Protein AF-A0A1F3FHH4-F1 (afdb_monomer_lite)

Structure (mmCIF, N/CA/C/O backbone):
data_AF-A0A1F3FHH4-F1
#
_entry.id   AF-A0A1F3FHH4-F1
#
loop_
_atom_site.group_PDB
_atom_site.id
_atom_site.type_symbol
_atom_site.label_atom_id
_atom_site.label_alt_id
_atom_site.label_comp_id
_atom_site.label_asym_id
_atom_site.label_entity_id
_atom_site.label_seq_id
_atom_site.pdbx_PDB_ins_code
_atom_site.Cartn_x
_atom_site.Cartn_y
_atom_site.Cartn_z
_atom_site.occupancy
_atom_site.B_iso_or_equiv
_atom_site.auth_seq_id
_atom_site.auth_comp_id
_atom_site.auth_asym_id
_atom_site.auth_atom_id
_atom_site.pdbx_PDB_model_num
ATOM 1 N N . MET A 1 1 ? -31.889 24.848 16.448 1.00 38.81 1 MET A N 1
ATOM 2 C CA . MET A 1 1 ? -31.444 23.439 16.471 1.00 38.81 1 MET A CA 1
ATOM 3 C C . MET A 1 1 ? -31.565 22.992 15.022 1.00 38.81 1 MET A C 1
ATOM 5 O O . MET A 1 1 ? -32.662 23.072 14.513 1.00 38.81 1 MET A O 1
ATOM 9 N N . GLU A 1 2 ? -30.527 22.763 14.228 1.00 38.28 2 GLU A N 1
ATOM 10 C CA . GLU A 1 2 ? -29.267 22.077 14.493 1.00 38.28 2 GLU A CA 1
ATOM 11 C C . GLU A 1 2 ? -28.132 22.680 13.645 1.00 38.28 2 GLU A C 1
ATOM 13 O O . GLU A 1 2 ? -28.322 23.125 12.514 1.00 38.28 2 GLU A O 1
ATOM 18 N N . HIS A 1 3 ? -26.943 22.721 14.239 1.00 38.72 3 HIS A N 1
ATOM 19 C CA . HIS A 1 3 ? -25.708 23.183 13.621 1.00 38.72 3 HIS A CA 1
ATOM 20 C C . HIS A 1 3 ? -25.046 22.061 12.803 1.00 38.72 3 HIS A C 1
ATOM 2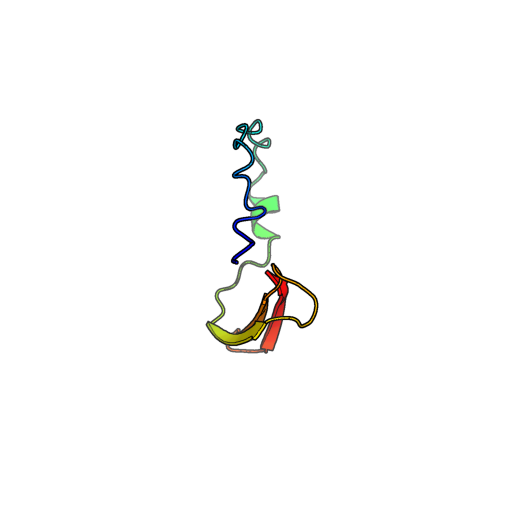2 O O . HIS A 1 3 ? -25.120 20.895 13.183 1.00 38.72 3 HIS A O 1
ATOM 28 N N . THR A 1 4 ? -24.229 22.469 11.821 1.00 38.75 4 THR A N 1
ATOM 29 C CA . THR A 1 4 ? -23.034 21.763 11.292 1.00 38.75 4 THR A CA 1
ATOM 30 C C . THR A 1 4 ? -23.165 21.109 9.909 1.00 38.75 4 THR A C 1
ATOM 32 O O . THR A 1 4 ? -23.181 19.893 9.767 1.00 38.75 4 THR A O 1
ATOM 35 N N . LYS A 1 5 ? -23.037 21.925 8.855 1.00 48.25 5 LYS A N 1
ATOM 36 C CA . LYS A 1 5 ? -22.320 21.522 7.629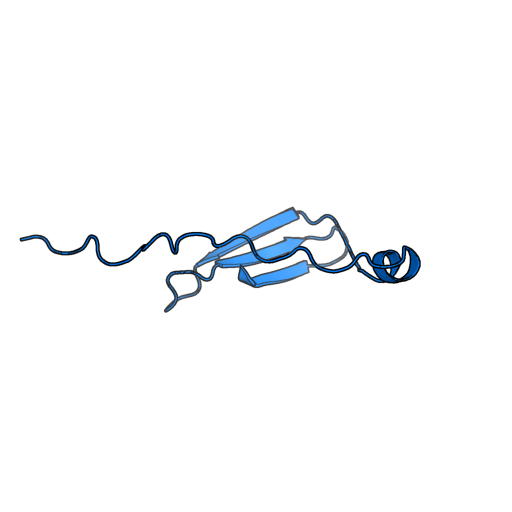 1.00 48.25 5 LYS A CA 1
ATOM 37 C C . LYS A 1 5 ? -21.079 22.406 7.468 1.00 48.25 5 LYS A C 1
ATOM 39 O O . LYS A 1 5 ? -20.926 23.143 6.503 1.00 48.25 5 LYS A O 1
ATOM 44 N N . VAL A 1 6 ? -20.233 22.399 8.499 1.00 49.03 6 VAL A N 1
ATOM 45 C CA . VAL A 1 6 ? -18.956 23.118 8.520 1.00 49.03 6 VAL A CA 1
ATOM 46 C C . VAL A 1 6 ? -17.899 22.250 7.838 1.00 49.03 6 VAL A C 1
ATOM 48 O O . VAL A 1 6 ? -17.656 21.112 8.239 1.00 49.03 6 VAL A O 1
ATOM 51 N N . THR A 1 7 ? -17.272 22.846 6.821 1.00 40.19 7 THR A N 1
ATOM 52 C CA . THR A 1 7 ? -15.948 22.532 6.258 1.00 40.19 7 THR A CA 1
ATOM 53 C C . THR A 1 7 ? -15.761 21.158 5.620 1.00 40.19 7 THR A C 1
ATOM 55 O O . THR A 1 7 ? -15.135 20.268 6.186 1.00 40.19 7 THR A O 1
ATOM 58 N N . ASN A 1 8 ? -16.162 21.041 4.360 1.00 45.00 8 ASN A N 1
ATOM 59 C CA . ASN A 1 8 ? -15.267 20.424 3.386 1.00 45.00 8 ASN A CA 1
ATOM 60 C C . ASN A 1 8 ? -15.282 21.317 2.150 1.00 45.00 8 ASN A C 1
ATOM 62 O O . ASN A 1 8 ? -15.985 21.046 1.179 1.00 45.00 8 ASN A O 1
ATOM 66 N N . SER A 1 9 ? -14.600 22.459 2.263 1.00 47.19 9 SER A N 1
ATOM 67 C CA . SER A 1 9 ? -14.284 23.286 1.108 1.00 47.19 9 SER A CA 1
ATOM 68 C C . SER A 1 9 ? -13.498 22.401 0.155 1.00 47.19 9 SER A C 1
ATOM 70 O O . SER A 1 9 ? -12.398 21.960 0.476 1.00 47.19 9 SER A O 1
ATOM 72 N N . ILE A 1 10 ? -14.117 22.076 -0.972 1.00 57.91 10 ILE A N 1
ATOM 73 C CA . ILE A 1 10 ? -13.407 21.632 -2.158 1.00 57.91 10 ILE A CA 1
ATOM 74 C C . ILE A 1 10 ? -12.464 22.777 -2.523 1.00 57.91 10 ILE A C 1
ATOM 76 O O . ILE A 1 10 ? -12.875 23.775 -3.103 1.00 57.91 10 ILE A O 1
ATOM 80 N N . GLU A 1 11 ? -11.222 22.707 -2.051 1.00 60.59 11 GLU A N 1
ATOM 81 C CA . GLU A 1 11 ? -10.175 23.580 -2.560 1.00 60.59 11 GLU A CA 1
ATOM 82 C C . GLU A 1 11 ? -10.166 23.389 -4.078 1.00 60.59 11 GLU A C 1
ATOM 84 O O . GLU A 1 11 ? -10.057 22.259 -4.559 1.00 60.59 11 GLU A O 1
ATOM 89 N N . GLU A 1 12 ? -10.399 24.469 -4.826 1.00 61.38 12 GLU A N 1
ATOM 90 C CA . GLU A 1 12 ? -10.322 24.454 -6.283 1.00 61.38 12 GLU A CA 1
ATOM 91 C C . GLU A 1 12 ? -8.973 23.850 -6.671 1.00 61.38 12 GLU A C 1
ATOM 93 O O . GLU A 1 12 ? -7.917 24.425 -6.394 1.00 61.38 12 GLU A O 1
ATOM 98 N N . TYR A 1 13 ? -9.007 22.658 -7.265 1.00 66.50 13 TYR A N 1
ATOM 99 C CA . TYR A 1 13 ? -7.807 21.976 -7.719 1.00 66.50 13 TYR A CA 1
ATOM 100 C C . TYR A 1 13 ? -7.179 22.813 -8.834 1.00 66.50 13 TYR A C 1
ATOM 102 O O . TYR A 1 13 ? -7.607 22.768 -9.987 1.00 66.50 13 TYR A O 1
ATOM 110 N N . LYS A 1 14 ? -6.174 23.617 -8.481 1.00 74.25 14 LYS A N 1
ATOM 111 C CA . LYS A 1 14 ? -5.309 24.283 -9.452 1.00 74.25 14 LYS A CA 1
ATOM 112 C C . LYS A 1 14 ? -4.370 23.217 -10.012 1.00 74.25 14 LYS A C 1
ATOM 114 O O . LYS A 1 14 ? -3.572 22.684 -9.236 1.00 74.25 14 LYS A O 1
ATOM 119 N N . PRO A 1 15 ? -4.449 22.881 -11.311 1.00 71.44 15 PRO A N 1
ATOM 120 C CA . PRO A 1 15 ? -3.544 21.906 -11.890 1.00 71.44 15 PRO A CA 1
ATOM 121 C C . PRO A 1 15 ? -2.118 22.431 -11.746 1.00 71.44 15 PRO A C 1
ATOM 123 O O . PRO A 1 15 ? -1.752 23.476 -12.283 1.00 71.44 15 PRO A O 1
ATOM 126 N N . ILE A 1 16 ? -1.332 21.714 -10.954 1.00 81.44 16 ILE A N 1
ATOM 127 C CA . ILE A 1 16 ? 0.098 21.946 -10.822 1.00 81.44 16 ILE A CA 1
ATOM 128 C C . ILE A 1 16 ? 0.787 21.510 -12.113 1.00 81.44 16 ILE A C 1
ATOM 130 O O . ILE A 1 16 ? 0.412 20.505 -12.719 1.00 81.44 16 ILE A O 1
ATOM 134 N N . THR A 1 17 ? 1.804 22.266 -12.526 1.00 87.19 17 THR A N 1
ATOM 135 C CA . THR A 1 17 ? 2.676 21.882 -13.638 1.00 87.19 17 THR A CA 1
ATOM 136 C C . THR A 1 17 ? 3.196 20.465 -13.412 1.00 87.19 17 THR A C 1
ATOM 138 O O . THR A 1 17 ? 3.650 20.135 -12.312 1.00 87.19 17 THR A O 1
ATOM 141 N N . ALA A 1 18 ? 3.114 19.628 -14.449 1.00 87.75 18 ALA A N 1
ATOM 142 C CA . ALA A 1 18 ? 3.628 18.267 -14.397 1.00 87.75 18 ALA A CA 1
ATOM 143 C C . ALA A 1 18 ? 5.112 18.275 -14.002 1.00 87.75 18 ALA A C 1
ATOM 145 O O . ALA A 1 18 ? 5.881 19.141 -14.424 1.00 87.75 18 ALA A O 1
ATOM 146 N N . LYS A 1 19 ? 5.510 17.305 -13.175 1.00 87.50 19 LYS A N 1
ATOM 147 C CA . LYS A 1 19 ? 6.925 17.103 -12.853 1.00 87.50 19 LYS A CA 1
ATOM 148 C C . LYS A 1 19 ? 7.685 16.731 -14.128 1.00 87.50 19 LYS A C 1
ATOM 150 O O . LYS A 1 19 ? 7.106 16.163 -15.051 1.00 87.50 19 LYS A O 1
ATOM 155 N N . ALA A 1 20 ? 8.976 17.053 -14.162 1.00 92.81 20 ALA A N 1
ATOM 156 C CA . ALA A 1 20 ? 9.850 16.602 -15.237 1.00 92.81 20 ALA A CA 1
ATOM 157 C C . ALA A 1 20 ? 9.866 15.065 -15.315 1.00 92.81 20 ALA A C 1
ATOM 159 O O . ALA A 1 20 ? 9.679 14.388 -14.299 1.00 92.81 20 ALA A O 1
ATOM 160 N N . ASN A 1 21 ? 10.100 14.537 -16.518 1.00 93.81 21 ASN A N 1
ATOM 161 C CA . ASN A 1 21 ? 10.288 13.104 -16.718 1.00 93.81 21 ASN A CA 1
ATOM 162 C C . ASN A 1 21 ? 11.501 12.613 -15.918 1.00 93.81 21 ASN A C 1
ATOM 164 O O . ASN A 1 21 ? 12.469 13.350 -15.728 1.00 93.81 21 ASN A O 1
ATOM 168 N N . ILE A 1 22 ? 11.424 11.365 -15.464 1.00 94.38 22 ILE A N 1
ATOM 169 C CA . ILE A 1 22 ? 12.532 10.655 -14.828 1.00 94.38 22 ILE A CA 1
ATOM 170 C C . ILE A 1 22 ? 13.011 9.541 -15.755 1.00 94.38 22 ILE A C 1
ATOM 172 O O . ILE A 1 22 ? 12.223 9.008 -16.538 1.00 94.38 22 ILE A O 1
ATOM 176 N N . GLU A 1 23 ? 14.286 9.189 -15.640 1.00 97.06 23 GLU A N 1
ATOM 177 C CA . GLU A 1 23 ? 14.861 8.047 -16.349 1.00 97.06 23 GLU A CA 1
ATOM 178 C C . GLU A 1 23 ? 14.318 6.724 -15.795 1.00 97.06 23 GLU A C 1
ATOM 180 O O . GLU A 1 23 ? 13.902 6.630 -14.632 1.00 97.06 23 GLU A O 1
ATOM 185 N N . PHE A 1 24 ? 14.339 5.685 -16.628 1.00 94.38 24 PHE A N 1
ATOM 186 C CA . PHE A 1 24 ? 13.779 4.378 -16.290 1.00 94.38 24 PHE A CA 1
ATOM 187 C C . PHE A 1 24 ? 14.479 3.737 -15.083 1.00 94.38 24 PHE A C 1
ATOM 189 O O . PHE A 1 24 ? 13.815 3.241 -14.177 1.00 94.38 24 PHE A O 1
ATOM 196 N N . GLU A 1 25 ? 15.800 3.864 -14.982 1.00 95.38 25 GLU A N 1
ATOM 197 C CA . GLU A 1 25 ? 16.596 3.331 -13.872 1.00 95.38 25 GLU A CA 1
ATOM 198 C C . GLU A 1 25 ? 16.232 3.977 -12.528 1.00 95.38 25 GLU A C 1
ATOM 200 O O . GLU A 1 25 ? 16.386 3.365 -11.473 1.00 95.38 25 GLU A O 1
ATOM 205 N N . THR A 1 26 ? 15.732 5.218 -12.545 1.00 94.25 26 THR A N 1
ATOM 206 C CA . THR A 1 26 ? 15.235 5.880 -11.328 1.00 94.25 26 THR A CA 1
ATOM 207 C C . THR A 1 26 ? 13.877 5.318 -10.917 1.00 94.25 26 THR A C 1
ATOM 209 O O . THR A 1 26 ? 13.588 5.195 -9.729 1.00 94.25 26 THR A O 1
ATOM 212 N N . PHE A 1 27 ? 13.038 4.963 -11.890 1.00 92.62 27 PHE A N 1
ATOM 213 C CA . PHE A 1 27 ? 11.737 4.355 -11.636 1.00 92.62 27 PHE A CA 1
ATOM 214 C C . PHE A 1 27 ? 11.866 2.932 -11.070 1.00 92.62 27 PHE A C 1
ATOM 216 O O . PHE A 1 27 ? 11.144 2.588 -10.138 1.00 92.62 27 PHE A O 1
ATOM 223 N N . GLU A 1 28 ? 12.815 2.133 -11.563 1.00 94.06 28 GLU A N 1
ATOM 224 C CA . GLU A 1 28 ? 13.041 0.757 -11.087 1.00 94.06 28 GLU A CA 1
ATOM 225 C C . GLU A 1 28 ? 13.480 0.670 -9.618 1.00 94.06 28 GLU A C 1
ATOM 227 O O . GLU A 1 28 ? 13.255 -0.343 -8.962 1.00 94.06 28 GLU A O 1
ATOM 232 N N . GLN A 1 29 ? 14.076 1.733 -9.073 1.00 94.88 29 GLN A N 1
ATOM 233 C CA . GLN A 1 29 ? 14.468 1.793 -7.661 1.00 94.88 29 GLN A CA 1
ATOM 234 C C . GLN A 1 29 ? 13.267 1.915 -6.707 1.00 94.88 29 GLN A C 1
ATOM 236 O O . GLN A 1 29 ? 13.435 1.796 -5.491 1.00 94.88 29 GLN A O 1
ATOM 241 N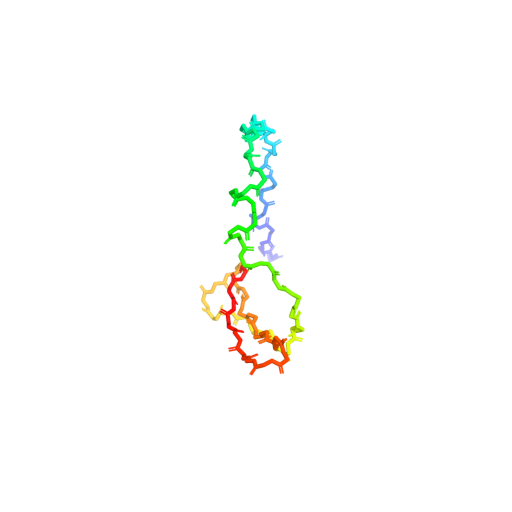 N . ILE A 1 30 ? 12.062 2.179 -7.224 1.00 92.94 30 ILE A N 1
ATOM 242 C CA . ILE A 1 30 ? 10.849 2.302 -6.417 1.00 92.94 30 ILE A CA 1
ATOM 243 C C . ILE A 1 30 ? 10.312 0.900 -6.095 1.00 92.94 30 ILE A C 1
ATOM 245 O O . ILE A 1 30 ? 9.864 0.173 -6.977 1.00 92.94 30 ILE A O 1
ATOM 249 N N . ASP A 1 31 ? 10.286 0.555 -4.806 1.00 89.56 31 ASP A N 1
ATOM 250 C CA . ASP A 1 31 ? 9.710 -0.700 -4.302 1.00 89.56 31 ASP A CA 1
ATOM 251 C C . ASP A 1 31 ? 8.166 -0.665 -4.351 1.00 89.56 31 ASP A C 1
ATOM 253 O O . ASP A 1 31 ? 7.488 -0.320 -3.376 1.00 89.56 31 ASP A O 1
ATOM 257 N N . LEU A 1 32 ? 7.602 -0.952 -5.531 1.00 90.75 32 LEU A N 1
ATOM 258 C CA . LEU A 1 32 ? 6.160 -1.057 -5.767 1.00 90.75 32 LEU A CA 1
ATOM 259 C C . LEU A 1 32 ? 5.698 -2.511 -5.653 1.00 90.75 32 LEU A C 1
ATOM 261 O O . LEU A 1 32 ? 6.010 -3.347 -6.498 1.00 90.75 32 LEU A O 1
ATOM 265 N N . ILE A 1 33 ? 4.876 -2.788 -4.643 1.00 89.38 33 ILE A N 1
ATOM 266 C CA . ILE A 1 33 ? 4.314 -4.118 -4.394 1.00 89.38 33 ILE A CA 1
ATOM 267 C C . ILE A 1 33 ? 2.790 -4.084 -4.310 1.00 89.38 33 ILE A C 1
ATOM 269 O O . ILE A 1 33 ? 2.183 -3.085 -3.919 1.00 89.38 33 ILE A O 1
ATOM 273 N N . VAL A 1 34 ? 2.164 -5.214 -4.634 1.00 91.44 34 VAL A N 1
ATOM 274 C CA . VAL A 1 34 ? 0.731 -5.428 -4.414 1.00 91.44 34 VAL A CA 1
ATOM 275 C C . VAL A 1 34 ? 0.541 -6.067 -3.042 1.00 91.44 34 VAL A C 1
ATOM 277 O O . VAL A 1 34 ? 1.140 -7.097 -2.745 1.00 91.44 34 VAL A O 1
ATOM 280 N N . ALA A 1 35 ? -0.306 -5.466 -2.208 1.00 93.12 35 ALA A N 1
ATOM 281 C CA . ALA A 1 35 ? -0.640 -5.980 -0.885 1.00 93.12 35 ALA A CA 1
ATOM 282 C C . ALA A 1 35 ? -2.156 -5.974 -0.666 1.00 93.12 35 ALA A C 1
ATOM 284 O O . ALA A 1 35 ? -2.879 -5.139 -1.213 1.00 93.12 35 ALA A O 1
ATOM 285 N N . THR A 1 36 ? -2.638 -6.897 0.163 1.00 94.38 36 THR A N 1
ATOM 286 C CA . THR A 1 36 ? -4.055 -6.994 0.532 1.00 94.38 36 THR A CA 1
ATOM 287 C C . THR A 1 36 ? -4.303 -6.251 1.836 1.00 94.38 36 THR A C 1
ATOM 289 O O . THR A 1 36 ? -3.630 -6.507 2.833 1.00 94.38 36 THR A O 1
ATOM 292 N N . ILE A 1 37 ? -5.290 -5.356 1.868 1.00 94.38 37 ILE A N 1
ATOM 293 C CA . ILE A 1 37 ? -5.721 -4.718 3.118 1.00 94.38 37 ILE A CA 1
ATOM 294 C C . ILE A 1 37 ? -6.444 -5.761 3.977 1.00 94.38 37 ILE A C 1
ATOM 296 O O . ILE A 1 37 ? -7.447 -6.328 3.551 1.00 94.38 37 ILE A O 1
ATOM 300 N N . THR A 1 38 ? -5.948 -6.004 5.189 1.00 93.81 38 THR A N 1
ATOM 301 C CA . THR A 1 38 ? -6.529 -6.971 6.135 1.00 93.81 38 THR A CA 1
ATOM 302 C C . THR A 1 38 ? -7.345 -6.314 7.238 1.00 93.81 38 THR A C 1
ATOM 304 O O . THR A 1 38 ? -8.269 -6.929 7.763 1.00 93.81 38 THR A O 1
ATOM 307 N N . SER A 1 39 ? -7.031 -5.070 7.603 1.00 91.44 39 SER A N 1
ATOM 308 C CA . SER A 1 39 ? -7.787 -4.320 8.606 1.00 91.44 39 SER A CA 1
ATOM 309 C C . SER A 1 39 ? -7.671 -2.820 8.381 1.00 91.44 39 SER A C 1
ATOM 311 O O . SER A 1 39 ? -6.648 -2.328 7.901 1.00 91.44 39 SER A O 1
ATOM 313 N N . THR A 1 40 ? -8.723 -2.097 8.755 1.00 91.50 40 THR A N 1
ATOM 314 C CA . THR A 1 40 ? -8.782 -0.638 8.689 1.00 91.50 40 THR A CA 1
ATOM 315 C C . THR A 1 40 ? -9.338 -0.092 9.998 1.00 91.50 40 THR A C 1
ATOM 317 O O . THR A 1 40 ? -10.445 -0.457 10.393 1.00 91.50 40 THR A O 1
ATOM 320 N N . GLU A 1 41 ? -8.610 0.806 10.656 1.00 88.38 41 GLU A N 1
ATOM 321 C CA . GLU A 1 41 ? -9.042 1.450 11.898 1.00 88.38 41 GLU A CA 1
ATOM 322 C C . GLU A 1 41 ? -9.022 2.972 11.746 1.00 88.38 41 GLU A C 1
ATOM 324 O O . GLU A 1 41 ? -8.080 3.559 11.208 1.00 88.38 41 GLU A O 1
ATOM 329 N N . LYS A 1 42 ? -10.058 3.642 12.256 1.00 86.69 42 LYS A N 1
ATOM 330 C CA . LYS A 1 42 ? -10.074 5.101 12.324 1.00 86.69 42 LYS A CA 1
ATOM 331 C C . LYS A 1 42 ? -9.192 5.568 13.472 1.00 86.69 42 LYS A C 1
ATOM 333 O O . LYS A 1 42 ? -9.457 5.249 14.628 1.00 86.69 42 LYS A O 1
ATOM 338 N N . VAL A 1 43 ? -8.189 6.388 13.168 1.00 82.44 43 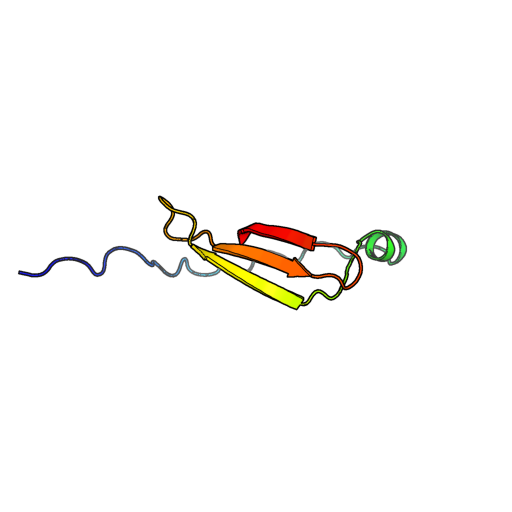VAL A N 1
ATOM 339 C CA . VAL A 1 43 ? -7.299 6.914 14.204 1.00 82.44 43 VAL A CA 1
ATOM 340 C C . VAL A 1 43 ? -8.077 7.898 15.075 1.00 82.44 43 VAL A C 1
ATOM 342 O O . VAL A 1 43 ? -8.574 8.926 14.600 1.00 82.44 43 VAL A O 1
ATOM 345 N N . ALA A 1 44 ? -8.195 7.577 16.364 1.00 79.75 44 ALA A N 1
ATOM 346 C CA . ALA A 1 44 ? -8.857 8.439 17.332 1.00 79.75 44 ALA A CA 1
ATOM 347 C C . ALA A 1 44 ? -8.228 9.842 17.323 1.00 79.75 44 ALA A C 1
ATOM 349 O O . ALA A 1 44 ? -7.018 9.997 17.182 1.00 79.75 44 ALA A O 1
ATOM 350 N N . LYS A 1 45 ? -9.062 10.873 17.509 1.00 79.12 45 LYS A N 1
ATOM 351 C CA . LYS A 1 45 ? -8.673 12.300 17.513 1.00 79.12 45 LYS A CA 1
ATOM 352 C C . LYS A 1 45 ? -8.293 12.889 16.148 1.00 79.12 45 LYS A C 1
ATOM 354 O O . LYS A 1 45 ? -7.890 14.047 16.088 1.00 79.12 45 LYS A O 1
ATOM 359 N N . THR A 1 46 ? -8.505 12.164 15.048 1.00 75.19 46 THR A N 1
ATOM 360 C CA . THR A 1 46 ? -8.353 12.703 13.689 1.00 75.19 46 THR A CA 1
ATOM 361 C C . THR A 1 46 ? -9.617 12.438 12.865 1.00 75.19 46 THR A C 1
ATOM 363 O O . THR A 1 46 ? -10.293 11.422 13.028 1.00 75.19 46 THR A O 1
ATOM 366 N N . LYS A 1 47 ? -9.967 13.372 11.975 1.00 69.88 47 LYS A N 1
ATOM 367 C CA . LYS A 1 47 ? -11.114 13.210 11.065 1.00 69.88 47 LYS A CA 1
ATOM 368 C C . LYS A 1 47 ? -10.727 12.607 9.711 1.00 69.88 47 LYS A C 1
ATOM 370 O O . LYS A 1 47 ? -11.624 12.160 9.008 1.00 69.88 47 LYS A O 1
ATOM 375 N N . LYS A 1 48 ? -9.435 12.626 9.359 1.00 79.94 48 LYS A N 1
ATOM 376 C CA . LYS A 1 48 ? -8.936 12.318 8.009 1.00 79.94 48 LYS A CA 1
ATOM 377 C C . LYS A 1 48 ? -7.975 11.127 7.943 1.00 79.94 48 LYS A C 1
ATOM 379 O O . LYS A 1 48 ? -7.826 10.597 6.857 1.00 79.94 48 LYS A O 1
ATOM 384 N N . LEU A 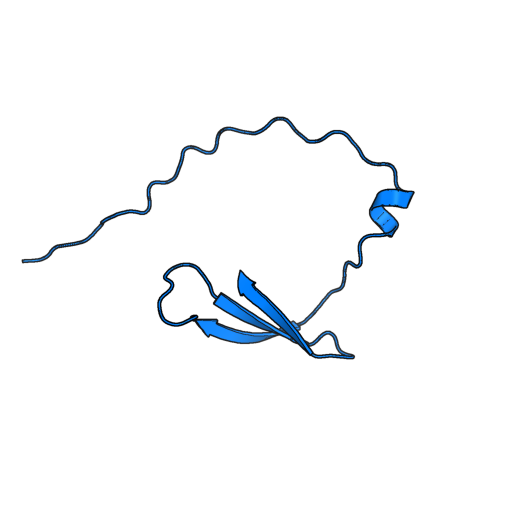1 49 ? -7.377 10.698 9.062 1.00 83.62 49 LEU A N 1
ATOM 385 C CA . LEU A 1 49 ? -6.427 9.581 9.061 1.00 83.62 49 LEU A CA 1
ATOM 386 C C . LEU A 1 49 ? -7.122 8.237 9.293 1.00 83.62 49 LEU A C 1
ATOM 388 O O . LEU A 1 49 ? -7.839 8.055 10.288 1.00 83.62 49 LEU A O 1
ATOM 392 N N . LEU A 1 50 ? -6.833 7.282 8.411 1.00 89.50 50 LEU A N 1
ATOM 393 C CA . LEU A 1 50 ? -7.156 5.865 8.576 1.00 89.50 50 LEU A CA 1
ATOM 394 C C . LEU A 1 50 ? -5.857 5.071 8.685 1.00 89.50 50 LEU A C 1
ATOM 396 O O . LEU A 1 50 ? -4.917 5.285 7.924 1.00 89.50 50 LEU A O 1
ATOM 400 N N . LYS A 1 51 ? -5.813 4.141 9.634 1.00 90.31 51 LYS A N 1
ATOM 401 C CA . LYS A 1 51 ? -4.739 3.163 9.769 1.00 90.31 51 LYS A CA 1
ATOM 402 C C . LYS A 1 51 ? -5.120 1.923 8.971 1.00 90.31 51 LYS A C 1
ATOM 404 O O . LYS A 1 51 ? -6.142 1.305 9.263 1.00 90.31 51 LYS A O 1
ATOM 409 N N . LEU A 1 52 ? -4.303 1.559 7.993 1.00 93.44 52 LEU A N 1
ATOM 410 C CA . LEU A 1 52 ? -4.484 0.389 7.142 1.00 93.44 52 LEU A CA 1
ATOM 411 C C . LEU A 1 52 ? -3.411 -0.643 7.481 1.00 93.44 52 LEU A C 1
ATOM 413 O O . LEU A 1 52 ? -2.218 -0.344 7.429 1.00 93.44 52 LEU A O 1
ATOM 417 N N . THR A 1 53 ? -3.833 -1.858 7.809 1.00 93.69 53 THR A N 1
ATOM 418 C CA . THR A 1 53 ? -2.941 -3.013 7.924 1.00 93.69 53 THR A CA 1
ATOM 419 C C . THR A 1 53 ? -2.953 -3.759 6.597 1.00 93.69 53 THR A C 1
ATOM 421 O O . THR A 1 53 ? -4.013 -4.144 6.102 1.00 93.69 53 THR A O 1
ATOM 424 N N . LEU A 1 54 ? -1.775 -3.949 6.021 1.00 93.62 54 LEU A N 1
ATOM 425 C CA . LEU A 1 54 ? -1.537 -4.564 4.723 1.00 93.62 54 LEU A CA 1
ATOM 426 C C . LEU A 1 54 ? -0.820 -5.894 4.925 1.00 93.62 54 LEU A C 1
ATOM 428 O O . LEU A 1 54 ? 0.131 -5.963 5.693 1.00 93.62 54 LEU A O 1
ATOM 432 N N . ASN A 1 55 ? -1.241 -6.928 4.210 1.00 93.75 55 ASN A N 1
ATOM 433 C CA . ASN A 1 55 ? -0.540 -8.201 4.107 1.00 93.75 55 ASN A CA 1
ATOM 434 C C . ASN A 1 55 ? 0.071 -8.311 2.704 1.00 93.75 55 ASN A C 1
ATOM 436 O O . ASN A 1 55 ? -0.649 -8.257 1.705 1.00 93.75 55 ASN A O 1
ATOM 440 N N . THR A 1 56 ? 1.394 -8.434 2.640 1.00 90.62 56 THR A N 1
ATOM 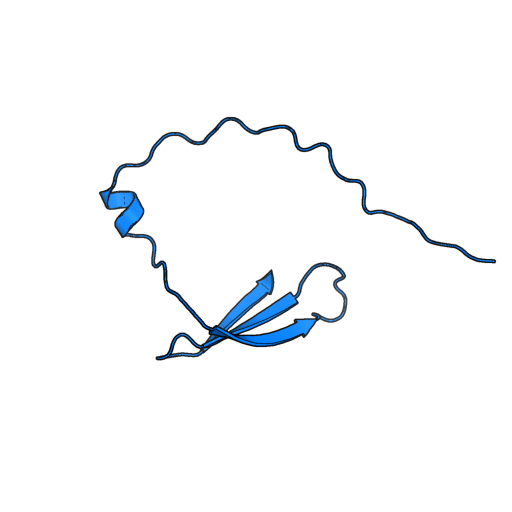441 C CA . THR A 1 56 ? 2.175 -8.521 1.393 1.00 90.62 56 THR A CA 1
ATOM 442 C C . THR A 1 56 ? 2.344 -9.965 0.900 1.00 90.62 56 THR A C 1
ATOM 444 O O . THR A 1 56 ? 2.992 -10.204 -0.112 1.00 90.62 56 THR A O 1
ATOM 447 N N . GLY A 1 57 ? 1.799 -10.949 1.621 1.00 88.06 57 GLY A N 1
ATOM 448 C CA . GLY A 1 57 ? 2.026 -12.384 1.432 1.00 88.06 57 GLY A CA 1
ATOM 449 C C . GLY A 1 57 ? 3.261 -12.910 2.171 1.00 88.06 57 GLY A C 1
ATOM 450 O O . GLY A 1 57 ? 3.308 -14.092 2.503 1.00 88.06 57 GLY A O 1
ATOM 451 N N . LEU A 1 58 ? 4.225 -12.036 2.477 1.00 89.56 58 LEU A N 1
ATOM 452 C CA . LEU A 1 58 ? 5.458 -12.363 3.206 1.00 89.56 58 LEU A CA 1
ATOM 453 C C . LEU A 1 58 ? 5.494 -11.714 4.593 1.00 89.56 58 LEU A C 1
ATOM 455 O O . LEU A 1 58 ? 5.972 -12.308 5.557 1.00 89.56 58 LEU A O 1
ATOM 459 N N . ASP A 1 59 ? 4.970 -10.496 4.693 1.00 91.12 59 ASP A N 1
ATOM 460 C CA . ASP A 1 59 ? 5.010 -9.663 5.883 1.00 91.12 59 ASP A CA 1
ATOM 461 C C . ASP A 1 59 ? 3.729 -8.825 6.033 1.00 91.12 59 ASP A C 1
ATOM 463 O O . ASP A 1 59 ? 2.836 -8.815 5.179 1.00 91.12 59 ASP A O 1
ATOM 467 N N . SER A 1 60 ? 3.613 -8.149 7.176 1.00 92.31 60 SER A N 1
ATOM 468 C CA . SER A 1 60 ? 2.507 -7.244 7.476 1.00 92.31 60 SER A CA 1
ATOM 469 C C . SER A 1 60 ? 3.040 -5.830 7.660 1.00 92.31 60 SER A C 1
ATOM 471 O O . SER A 1 60 ? 3.957 -5.608 8.453 1.00 92.31 60 SER A O 1
ATOM 473 N N . ARG A 1 61 ? 2.459 -4.865 6.944 1.00 93.06 61 ARG A N 1
ATOM 474 C CA . ARG A 1 61 ? 2.853 -3.449 6.977 1.00 93.06 61 ARG A CA 1
ATOM 475 C C . ARG A 1 61 ? 1.690 -2.576 7.411 1.00 93.06 61 ARG A C 1
ATOM 477 O O . ARG A 1 61 ? 0.532 -2.892 7.157 1.00 93.06 61 ARG A O 1
ATOM 484 N N . ILE A 1 62 ? 1.999 -1.457 8.058 1.00 92.69 62 ILE A N 1
ATOM 485 C CA . ILE A 1 62 ? 0.997 -0.482 8.494 1.00 92.69 62 ILE A CA 1
ATOM 486 C C . ILE A 1 62 ? 1.217 0.814 7.722 1.00 92.69 62 ILE A C 1
ATOM 488 O O . ILE A 1 62 ? 2.309 1.377 7.751 1.00 92.69 62 ILE A O 1
ATOM 492 N N . LEU A 1 63 ? 0.162 1.289 7.065 1.00 90.44 63 LEU A N 1
ATOM 493 C CA . LEU A 1 63 ? 0.123 2.555 6.341 1.00 90.44 63 LEU A CA 1
ATOM 494 C C . LEU A 1 63 ? -0.929 3.473 6.973 1.00 90.44 63 LEU A C 1
ATOM 496 O O . LEU A 1 63 ? -1.956 3.005 7.464 1.00 90.44 63 LEU A O 1
ATOM 500 N N . PHE A 1 64 ? -0.691 4.781 6.927 1.00 87.50 64 PHE A N 1
ATOM 501 C CA . PHE A 1 64 ? -1.697 5.786 7.252 1.00 87.50 64 PHE A CA 1
ATOM 502 C C . PHE A 1 64 ? -2.083 6.530 5.975 1.00 87.50 64 PHE A C 1
ATOM 504 O O . PHE A 1 64 ? -1.199 7.028 5.278 1.00 87.50 64 PHE A O 1
ATOM 511 N N . SER A 1 65 ? -3.380 6.566 5.666 1.00 82.88 65 SER A N 1
ATOM 512 C CA . SER A 1 65 ? -3.936 7.385 4.579 1.00 82.88 65 SER A CA 1
ATOM 513 C C . SER A 1 65 ? -4.357 8.753 5.084 1.00 82.88 65 SER A C 1
ATOM 515 O O . SER A 1 65 ? -4.952 8.761 6.189 1.00 82.88 65 SER A O 1
#

Sequence (65 aa):
MEHTKVTNSIEEYKPITAKANIEFETFEQIDLIVATITSTEKVAKTKKLLKLTLNTGLDSRILFS

pLDDT: mean 80.83, std 17.66, range [38.28, 97.06]

Foldseek 3Di:
DDDDPPDDPPPPPDDDDDDDDDDPVVVVVDPDADWDFPDWDDDPPDPQWIWTWTHRVVDIDIDID

Secondary structure (DSSP, 8-state):
---------------PPPPPP--HHHHHTS-----EEEEEEEPTT-SS-EEEEEE-SS-EEEEE-

Radius of gyration: 18.57 Å; chains: 1; bounding box: 48×37×34 Å